Protein AF-A0A6N2JHZ3-F1 (afdb_monomer_lite)

Secondary structure (DSSP, 8-state):
----TTSEEEEE-TTS-EEEEEHHHHHTT-SSTT---S-----SEEEEEETTTTEEEEEETTTTEESS-TT--B-HHHHHHHHHT--SSEEEEEEGGGTEEEEEETTT--EEEEEE-HHHHHHHHT---

Foldseek 3Di:
DDQDPVQWDWAQALVRDIDIGHLVCLLVVVPNVPPPDPPPPVQQWDWDDDPVPQWIFIAGSNPRDTQDDPQWTDHPVLRSLQSVLADPFWTWTGHVVVQWIFTATNVPSDTDDDTDGSVVRSVVRNPDD

pLDDT: mean 75.57, std 17.03, range [33.84, 94.88]

Sequence (129 aa):
MNQNSNGSFNITCLNGVSETANAESIASNLVCRTSNSASSQRNSVVCTGNEFQNWFYVTRIADNKQFGDFSEKLSLTVCQQAVSASSSEVVCTGNEFQDWFYLTRISDGKKFGDRLSFKTCLRLSNTRQ

Structure (mmCIF, N/CA/C/O backbone):
data_AF-A0A6N2JHZ3-F1
#
_entry.id   AF-A0A6N2JHZ3-F1
#
loop_
_atom_site.group_PDB
_atom_site.id
_atom_site.type_symbol
_atom_site.label_atom_id
_atom_site.label_alt_id
_atom_site.label_comp_id
_atom_site.label_asym_id
_atom_site.label_entity_id
_atom_site.label_seq_id
_atom_site.pdbx_PDB_ins_code
_atom_site.Cartn_x
_atom_site.Cartn_y
_atom_site.Cartn_z
_atom_site.occupancy
_atom_site.B_iso_or_equiv
_atom_site.auth_seq_id
_atom_site.auth_comp_id
_atom_site.auth_asym_id
_atom_site.auth_atom_id
_atom_site.pdbx_PDB_model_num
ATOM 1 N N . MET A 1 1 ? 9.163 -0.130 10.258 1.00 47.03 1 MET A N 1
ATOM 2 C CA . MET A 1 1 ? 8.902 1.112 11.011 1.00 47.03 1 MET A CA 1
ATOM 3 C C . MET A 1 1 ? 10.154 1.438 11.807 1.00 47.03 1 MET A C 1
ATOM 5 O O . MET A 1 1 ? 10.508 0.636 12.662 1.00 47.03 1 MET A O 1
ATOM 9 N N . ASN A 1 2 ? 10.860 2.529 11.500 1.00 42.53 2 ASN A N 1
ATOM 10 C CA . ASN A 1 2 ? 11.996 2.926 12.331 1.00 42.53 2 ASN A CA 1
ATOM 11 C C . ASN A 1 2 ? 11.460 3.706 13.524 1.00 42.53 2 ASN A C 1
ATOM 13 O O . ASN A 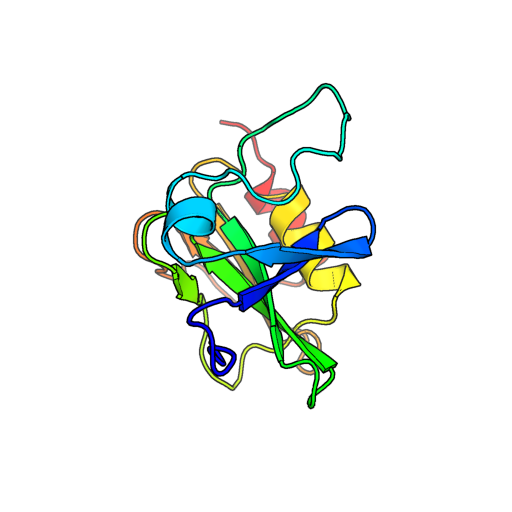1 2 ? 10.960 4.820 13.389 1.00 42.53 2 ASN A O 1
ATOM 17 N N . GLN A 1 3 ? 11.510 3.049 14.675 1.00 42.22 3 GLN A N 1
ATOM 18 C CA . GLN A 1 3 ? 11.292 3.668 15.967 1.00 42.22 3 GLN A CA 1
ATOM 19 C C . GLN A 1 3 ? 12.435 4.660 16.198 1.00 42.22 3 GLN A C 1
ATOM 21 O O . GLN A 1 3 ? 13.604 4.290 16.074 1.00 42.22 3 GLN A O 1
ATOM 26 N N . ASN A 1 4 ? 12.125 5.915 16.518 1.00 49.00 4 ASN A N 1
ATOM 27 C CA . ASN A 1 4 ? 13.142 6.794 17.079 1.00 49.00 4 ASN A CA 1
ATOM 28 C C . ASN A 1 4 ? 13.537 6.287 18.480 1.00 49.00 4 ASN A C 1
ATOM 30 O O . ASN A 1 4 ? 12.809 5.504 19.098 1.00 49.00 4 ASN A O 1
ATOM 34 N N . SER A 1 5 ? 14.671 6.751 19.004 1.00 51.97 5 SER A N 1
ATOM 35 C CA . SER A 1 5 ? 15.224 6.331 20.302 1.00 51.97 5 SER A CA 1
ATOM 36 C C . SER A 1 5 ? 14.288 6.548 21.508 1.00 51.97 5 SER A C 1
ATOM 38 O O . SER A 1 5 ? 14.594 6.080 22.599 1.00 51.97 5 SER A O 1
ATOM 40 N N . ASN A 1 6 ? 13.142 7.215 21.308 1.00 55.88 6 ASN A N 1
ATOM 41 C CA . ASN A 1 6 ? 12.113 7.505 22.306 1.00 55.88 6 ASN A CA 1
ATOM 42 C C . ASN A 1 6 ? 10.796 6.730 22.068 1.00 55.88 6 ASN A C 1
ATOM 44 O O . ASN A 1 6 ? 9.761 7.092 22.626 1.00 55.88 6 ASN A O 1
ATOM 48 N N . GLY A 1 7 ? 10.780 5.693 21.221 1.00 58.47 7 GLY A N 1
ATOM 49 C CA . GLY A 1 7 ? 9.589 4.858 21.012 1.00 58.47 7 GLY A CA 1
ATOM 50 C C . GLY A 1 7 ? 8.516 5.472 20.099 1.00 58.47 7 GLY A C 1
ATOM 51 O O . GLY A 1 7 ? 7.391 4.972 20.059 1.00 58.47 7 GLY A O 1
ATOM 52 N N . SER A 1 8 ? 8.844 6.547 19.376 1.00 66.81 8 SER A N 1
ATOM 53 C CA . SER A 1 8 ? 7.918 7.267 18.490 1.00 66.81 8 SER A CA 1
ATOM 54 C C . SER A 1 8 ? 8.265 7.090 17.006 1.00 66.81 8 SER A C 1
ATOM 56 O O . SER A 1 8 ? 9.396 6.765 16.648 1.00 66.81 8 SER A O 1
ATOM 58 N N . PHE A 1 9 ? 7.279 7.313 16.143 1.00 68.00 9 PHE A N 1
ATOM 59 C CA . PHE A 1 9 ? 7.318 7.184 14.690 1.00 68.00 9 PHE A CA 1
ATOM 60 C C . PHE A 1 9 ? 7.053 8.545 14.040 1.00 68.00 9 PHE A C 1
ATOM 62 O O . PHE A 1 9 ? 6.222 9.311 14.526 1.00 68.00 9 PHE A O 1
ATOM 69 N N . ASN A 1 10 ? 7.721 8.819 12.920 1.00 66.69 10 ASN A N 1
ATOM 70 C CA . ASN A 1 10 ? 7.423 9.975 12.076 1.00 66.69 10 ASN A CA 1
ATOM 71 C C . ASN A 1 10 ? 6.308 9.607 11.087 1.00 66.69 10 ASN A C 1
ATOM 73 O O . ASN A 1 10 ? 6.416 8.607 10.375 1.00 66.69 10 ASN A O 1
ATOM 77 N N . ILE A 1 11 ? 5.244 10.407 11.041 1.00 66.69 11 ILE A N 1
ATOM 78 C CA . ILE A 1 11 ? 4.065 10.200 10.194 1.00 66.69 11 ILE A CA 1
ATOM 79 C C . ILE A 1 11 ? 3.838 11.449 9.363 1.00 66.69 11 ILE A C 1
ATOM 81 O O . ILE A 1 11 ? 3.732 12.537 9.911 1.00 66.69 11 ILE A O 1
ATOM 85 N N . THR A 1 12 ? 3.715 11.299 8.048 1.00 68.38 12 THR A N 1
ATOM 86 C CA . THR A 1 12 ? 3.315 12.403 7.171 1.00 68.38 12 THR A CA 1
ATOM 87 C C . THR A 1 12 ? 1.823 12.310 6.884 1.00 68.38 12 THR A C 1
ATOM 89 O O . THR A 1 12 ? 1.336 11.346 6.294 1.00 68.38 12 THR A O 1
ATOM 92 N N . CYS A 1 13 ? 1.097 13.330 7.312 1.00 65.00 13 CYS A N 1
ATOM 93 C CA . CYS A 1 13 ? -0.338 13.464 7.166 1.00 65.00 13 CYS A CA 1
ATOM 94 C C . CYS A 1 13 ? -0.736 13.819 5.727 1.00 65.00 13 CYS A C 1
ATOM 96 O O . CYS A 1 13 ? 0.081 14.258 4.918 1.00 65.00 13 CYS A O 1
ATOM 98 N N . LEU A 1 14 ? -2.021 13.658 5.394 1.00 57.31 14 LEU A N 1
ATOM 99 C CA . LEU A 1 14 ? -2.543 13.926 4.042 1.00 57.31 14 LEU A CA 1
ATOM 100 C C . LEU A 1 14 ? -2.351 15.382 3.586 1.00 57.31 14 LEU A C 1
ATOM 102 O O . LEU A 1 14 ? -2.277 15.649 2.393 1.00 57.31 14 LEU A O 1
ATOM 106 N N . ASN A 1 15 ? -2.229 16.316 4.527 1.00 56.09 15 ASN A N 1
ATOM 107 C CA . ASN A 1 15 ? -1.912 17.724 4.273 1.00 56.09 15 ASN A CA 1
ATOM 108 C C . ASN A 1 15 ? -0.398 17.997 4.135 1.00 56.09 15 ASN A C 1
ATOM 110 O O . ASN A 1 15 ? 0.003 19.155 4.071 1.00 56.09 15 ASN A O 1
ATOM 114 N N . GLY A 1 16 ? 0.443 16.959 4.128 1.00 54.44 16 GLY A N 1
ATOM 115 C CA . GLY A 1 16 ? 1.901 17.073 4.054 1.00 54.44 16 GLY A CA 1
ATOM 116 C C . GLY A 1 16 ? 2.581 17.429 5.378 1.00 54.44 16 GLY A C 1
ATOM 117 O O . GLY A 1 16 ? 3.801 17.569 5.405 1.00 54.44 16 GLY A O 1
ATOM 118 N N . VAL A 1 17 ? 1.832 17.565 6.477 1.00 68.31 17 VAL A N 1
ATOM 119 C CA . VAL A 1 17 ? 2.405 17.846 7.800 1.00 68.31 17 VAL A CA 1
ATOM 120 C C . VAL A 1 17 ? 3.039 16.579 8.356 1.00 68.31 17 VAL A C 1
ATOM 122 O O . VAL A 1 17 ? 2.398 15.533 8.403 1.00 68.31 17 VAL A O 1
ATOM 125 N N . SER A 1 18 ? 4.288 16.676 8.797 1.00 69.62 18 SER A N 1
ATOM 126 C CA . SER A 1 18 ? 4.939 15.603 9.546 1.00 69.62 18 SER A CA 1
ATOM 127 C C . SER A 1 18 ? 4.633 15.741 11.037 1.00 69.62 18 SER A C 1
ATOM 129 O O . SER A 1 18 ? 4.861 16.795 11.627 1.00 69.62 18 SER A O 1
ATOM 131 N N . GLU A 1 19 ? 4.141 14.669 11.648 1.00 71.25 19 GLU A N 1
ATOM 132 C CA . GLU A 1 19 ? 3.872 14.550 13.077 1.00 71.25 19 GLU A CA 1
ATOM 133 C C . GLU A 1 19 ? 4.687 13.393 13.668 1.00 71.25 19 GLU A C 1
ATOM 135 O O . GLU A 1 19 ? 4.852 12.341 13.047 1.00 71.25 19 GLU A O 1
ATOM 140 N N . THR A 1 20 ? 5.181 13.574 14.891 1.00 72.69 20 THR A N 1
ATOM 141 C CA . THR A 1 20 ? 5.816 12.500 15.660 1.00 72.69 20 THR A CA 1
ATOM 142 C C . THR A 1 20 ? 4.772 11.877 16.576 1.00 72.69 20 THR A C 1
ATOM 144 O O . THR A 1 20 ? 4.198 12.570 17.414 1.00 72.69 20 THR A O 1
ATOM 147 N N . ALA A 1 21 ? 4.530 10.574 16.451 1.00 67.44 21 ALA A N 1
ATOM 148 C CA . ALA A 1 21 ? 3.522 9.867 17.235 1.00 67.44 21 ALA A CA 1
ATOM 149 C C . ALA A 1 21 ? 4.051 8.553 17.806 1.00 67.44 21 ALA A C 1
ATOM 151 O O . ALA A 1 21 ? 4.811 7.843 17.160 1.00 67.44 21 ALA A O 1
ATOM 152 N N . ASN A 1 22 ? 3.632 8.195 19.017 1.00 69.31 22 ASN A N 1
ATOM 153 C CA . ASN A 1 22 ? 3.936 6.887 19.598 1.00 69.31 22 ASN A CA 1
ATOM 154 C C . ASN A 1 22 ? 2.979 5.801 19.060 1.00 69.31 22 ASN A C 1
ATOM 156 O O . ASN A 1 22 ? 1.950 6.103 18.452 1.00 69.31 22 ASN A O 1
ATOM 160 N N . ALA A 1 23 ? 3.317 4.528 19.294 1.00 64.81 23 ALA A N 1
ATOM 161 C CA . ALA A 1 23 ? 2.514 3.386 18.832 1.00 64.81 23 ALA A CA 1
ATOM 162 C C . ALA A 1 23 ? 1.045 3.472 19.280 1.00 64.81 23 ALA A C 1
ATOM 164 O O . ALA A 1 23 ? 0.144 3.100 18.535 1.00 64.81 23 ALA A O 1
ATOM 165 N N . GLU A 1 24 ? 0.810 3.984 20.488 1.00 61.03 24 GLU A N 1
ATOM 166 C CA . GLU A 1 24 ? -0.515 4.090 21.091 1.00 61.03 24 GLU A CA 1
ATOM 167 C C . GLU A 1 24 ? -1.371 5.172 20.423 1.00 61.03 24 GLU A C 1
ATOM 169 O O . GLU A 1 24 ? -2.536 4.928 20.124 1.00 61.03 24 GLU A O 1
ATOM 174 N N . SER A 1 25 ? -0.793 6.327 20.091 1.00 64.62 25 SER A N 1
ATOM 175 C CA . SER A 1 25 ? -1.449 7.394 19.326 1.00 64.62 25 SER A CA 1
ATOM 176 C C . SER A 1 25 ? -1.748 6.968 17.893 1.00 64.62 25 SER A C 1
ATOM 178 O O . SER A 1 25 ? -2.765 7.381 17.340 1.00 64.62 25 SER A O 1
ATOM 180 N N . ILE A 1 26 ? -0.909 6.117 17.299 1.00 63.72 26 ILE A N 1
ATOM 181 C CA . ILE A 1 26 ? -1.162 5.518 15.981 1.00 63.72 26 ILE A CA 1
ATOM 182 C C . ILE A 1 26 ? -2.321 4.531 16.064 1.00 63.72 26 ILE A C 1
ATOM 184 O O . ILE A 1 26 ? -3.302 4.677 15.337 1.00 63.72 26 ILE A O 1
ATOM 188 N N . ALA A 1 27 ? -2.244 3.575 16.993 1.00 56.06 27 ALA A N 1
ATOM 189 C CA . ALA A 1 27 ? -3.279 2.566 17.208 1.00 56.06 27 ALA A CA 1
ATOM 190 C C . ALA A 1 27 ? -4.629 3.195 17.598 1.00 56.06 27 ALA A C 1
ATOM 192 O O . ALA A 1 27 ? -5.685 2.721 17.185 1.00 56.06 27 ALA A O 1
ATOM 193 N N . SER A 1 28 ? -4.590 4.302 18.340 1.00 50.25 28 SER A N 1
ATOM 194 C CA . SER A 1 28 ? -5.764 5.071 18.767 1.00 50.25 28 SER A CA 1
ATOM 195 C C . SER A 1 28 ? -6.200 6.134 17.754 1.00 50.25 28 SER A C 1
ATOM 197 O O . SER A 1 28 ? -7.145 6.880 18.018 1.00 50.25 28 SER A O 1
ATOM 199 N N . ASN A 1 29 ? -5.534 6.220 16.597 1.00 56.69 29 ASN A N 1
ATOM 200 C CA . ASN A 1 29 ? -5.847 7.157 15.518 1.00 56.69 29 ASN A CA 1
ATOM 201 C C . ASN A 1 29 ? -5.940 8.627 15.993 1.00 56.69 29 ASN A C 1
ATOM 203 O O . ASN A 1 29 ? -6.869 9.377 15.672 1.00 56.69 29 ASN A O 1
ATOM 207 N N . LEU A 1 30 ? -4.988 9.018 16.840 1.00 59.03 30 LEU A N 1
ATOM 208 C CA . LEU A 1 30 ? -4.835 10.368 17.385 1.00 59.03 30 LEU A CA 1
ATOM 209 C C . LEU A 1 30 ? -3.882 11.239 16.552 1.00 59.03 30 LEU A C 1
ATOM 211 O O . LEU A 1 30 ? -3.714 12.412 16.873 1.00 59.03 30 LEU A O 1
ATOM 215 N N . VAL A 1 31 ? -3.292 10.690 15.488 1.00 61.38 31 VAL A N 1
ATOM 216 C CA . VAL A 1 31 ? -2.336 11.379 14.606 1.00 61.38 31 VAL A CA 1
ATOM 217 C C . VAL A 1 31 ? -3.062 12.011 13.415 1.00 61.38 31 VAL A C 1
ATOM 219 O O . VAL A 1 31 ? -4.105 11.517 12.988 1.00 61.38 31 VAL A O 1
ATOM 222 N N . CYS A 1 32 ? -2.535 13.108 12.872 1.00 62.34 32 CYS A N 1
ATOM 223 C CA . CYS A 1 32 ? -3.061 13.825 11.705 1.00 62.34 32 CYS A CA 1
ATOM 224 C C . CYS A 1 32 ? -4.435 14.490 11.898 1.00 62.34 32 CYS A C 1
ATOM 226 O O . CYS A 1 32 ? -5.140 14.800 10.929 1.00 62.34 32 CYS A O 1
ATOM 228 N N . ARG A 1 33 ? -4.807 14.765 13.156 1.00 58.53 33 ARG A N 1
ATOM 229 C CA . ARG A 1 33 ? -6.103 15.348 13.555 1.00 58.53 33 ARG A CA 1
ATOM 230 C C . ARG A 1 33 ? -6.307 16.806 13.140 1.00 58.53 33 ARG A C 1
ATOM 232 O O . ARG A 1 33 ? -7.437 17.281 13.143 1.00 58.53 33 ARG A O 1
ATOM 239 N N . THR A 1 34 ? -5.245 17.515 12.769 1.00 47.62 34 THR A N 1
ATOM 240 C CA . THR A 1 34 ? -5.310 18.920 12.328 1.00 47.62 34 THR A CA 1
ATOM 241 C C . THR A 1 34 ? -5.821 19.084 10.890 1.00 47.62 34 THR A C 1
ATOM 243 O O . THR A 1 34 ? -6.086 20.205 10.455 1.00 47.62 34 THR A O 1
ATOM 246 N N . SER A 1 35 ? -6.031 17.985 10.152 1.00 43.44 35 SER A N 1
ATOM 247 C CA . SER A 1 35 ? -6.665 17.997 8.829 1.00 43.44 35 SER A CA 1
ATOM 248 C C . SER A 1 35 ? -8.189 18.153 8.943 1.00 43.44 35 SER A C 1
ATOM 250 O O . SER A 1 35 ? -8.974 17.224 8.781 1.00 43.44 35 SER A O 1
ATOM 252 N N . ASN A 1 36 ? -8.619 19.375 9.251 1.00 39.47 36 ASN A N 1
ATOM 253 C CA . ASN A 1 36 ? -10.019 19.765 9.395 1.00 39.47 36 ASN A CA 1
ATOM 254 C C . ASN A 1 36 ? -10.719 19.857 8.018 1.00 39.47 36 ASN A C 1
ATOM 256 O O . ASN A 1 36 ? -11.082 20.932 7.550 1.00 39.47 36 ASN A O 1
ATOM 260 N N . SER A 1 37 ? -10.870 18.725 7.328 1.00 35.56 37 SER A N 1
ATOM 261 C CA . SER A 1 37 ? -11.743 18.581 6.158 1.00 35.56 37 SER A CA 1
ATOM 262 C C . SER A 1 37 ? -12.900 17.664 6.532 1.00 35.56 37 SER A C 1
ATOM 264 O O . SER A 1 37 ? -12.697 16.512 6.912 1.00 35.56 37 SER A O 1
ATOM 266 N N . ALA A 1 38 ? -14.113 18.214 6.470 1.00 33.84 38 ALA A N 1
ATOM 267 C CA . ALA A 1 38 ? -15.386 17.639 6.900 1.00 33.84 38 ALA A CA 1
ATOM 268 C C . ALA A 1 38 ? -15.863 16.456 6.029 1.00 33.84 38 ALA A C 1
ATOM 270 O O . ALA A 1 38 ? -16.955 16.454 5.469 1.00 33.84 38 ALA A O 1
ATOM 271 N N . SER A 1 39 ? -15.027 15.430 5.938 1.00 35.34 39 SER A N 1
ATOM 272 C CA . SER A 1 39 ? -15.325 14.105 5.411 1.00 35.34 39 SER A CA 1
ATOM 273 C C . SER A 1 39 ? -14.301 13.140 6.000 1.00 35.34 39 SER A C 1
ATOM 275 O O . SER A 1 39 ? -13.479 12.570 5.287 1.00 35.34 39 SER A O 1
ATOM 277 N N . SER A 1 40 ? -14.302 12.979 7.326 1.00 38.69 40 SER A N 1
ATOM 278 C CA . SER A 1 40 ? -13.526 11.937 8.003 1.00 38.69 40 SER A CA 1
ATOM 279 C C . SER A 1 40 ? -14.130 10.562 7.690 1.00 38.69 40 SER A C 1
ATOM 281 O O . SER A 1 40 ? -14.631 9.869 8.576 1.00 38.69 40 SER A O 1
ATOM 283 N N . GLN A 1 41 ? -14.101 10.148 6.418 1.00 45.25 41 GLN A N 1
ATOM 284 C CA . GLN A 1 41 ? -14.015 8.731 6.111 1.00 45.25 41 GLN A CA 1
ATOM 285 C C . GLN A 1 41 ? -12.727 8.278 6.788 1.00 45.25 41 GLN A C 1
ATOM 287 O O . GLN A 1 41 ? -11.625 8.658 6.400 1.00 45.25 41 GLN A O 1
ATOM 292 N N . ARG A 1 42 ? -12.890 7.587 7.918 1.00 52.97 42 ARG A N 1
ATOM 293 C CA . ARG A 1 42 ? -11.783 6.993 8.656 1.00 52.97 42 ARG A CA 1
ATOM 294 C C . ARG A 1 42 ? -11.204 5.917 7.756 1.00 52.97 42 ARG A C 1
ATOM 296 O O . ARG A 1 42 ? -11.660 4.775 7.786 1.00 52.97 42 ARG A O 1
ATOM 303 N N . ASN A 1 43 ? -10.246 6.292 6.921 1.00 64.56 43 ASN A N 1
ATOM 304 C CA . ASN A 1 43 ? -9.542 5.313 6.123 1.00 64.56 43 ASN A CA 1
ATOM 305 C C . ASN A 1 43 ? -8.859 4.374 7.108 1.00 64.56 43 ASN A C 1
ATOM 307 O O . ASN A 1 43 ? -8.106 4.798 7.980 1.00 64.56 43 ASN A O 1
ATOM 311 N N . SER A 1 44 ? -9.157 3.082 6.995 1.00 82.75 44 SER A N 1
ATOM 312 C CA . SER A 1 44 ? -8.532 2.045 7.829 1.00 82.75 44 SER A CA 1
ATOM 313 C C . SER A 1 44 ? -7.054 1.836 7.471 1.00 82.75 44 SER A C 1
ATOM 315 O O . SER A 1 44 ? -6.394 0.939 7.996 1.00 82.75 44 SER A O 1
ATOM 317 N N . VAL A 1 45 ? -6.546 2.658 6.553 1.00 84.94 45 VAL A N 1
ATOM 318 C CA . VAL A 1 45 ? -5.233 2.606 5.938 1.00 84.94 45 VAL A CA 1
ATOM 319 C C . VAL A 1 45 ? -4.645 4.011 5.821 1.00 84.94 45 VAL A C 1
ATOM 321 O O . VAL A 1 45 ? -5.370 4.990 5.647 1.00 84.94 45 VAL A O 1
ATOM 324 N N . VAL A 1 46 ? -3.322 4.097 5.886 1.00 86.50 46 VAL A N 1
ATOM 325 C CA . VAL A 1 46 ? -2.521 5.321 5.775 1.00 86.50 46 VAL A CA 1
ATOM 326 C C . VAL A 1 46 ? -1.336 5.099 4.844 1.00 86.50 46 VAL A C 1
ATOM 328 O O . VAL A 1 46 ? -0.967 3.963 4.551 1.00 86.50 46 VAL A O 1
ATOM 331 N N . CYS A 1 47 ? -0.719 6.190 4.402 1.00 86.00 47 CYS A N 1
ATOM 332 C CA . CYS A 1 47 ? 0.572 6.133 3.734 1.00 86.00 47 CYS A CA 1
ATOM 333 C C . CYS A 1 47 ? 1.692 6.097 4.759 1.00 86.00 47 CYS A C 1
ATOM 335 O O . CYS A 1 47 ? 1.790 6.970 5.618 1.00 86.00 47 CYS A O 1
ATOM 337 N N . THR A 1 48 ? 2.569 5.115 4.629 1.00 80.06 48 THR A N 1
ATOM 338 C CA . THR A 1 48 ? 3.818 5.045 5.384 1.00 80.06 48 THR A CA 1
ATOM 339 C C . THR A 1 48 ? 4.956 4.833 4.405 1.00 80.06 48 THR A C 1
ATOM 341 O O . THR A 1 48 ? 4.782 4.179 3.383 1.00 80.06 48 THR A O 1
ATOM 344 N N . GLY A 1 49 ? 6.122 5.388 4.690 1.00 76.12 49 GLY A N 1
ATOM 345 C CA . GLY A 1 49 ? 7.263 5.308 3.792 1.00 76.12 49 GLY A CA 1
ATOM 346 C C . GLY A 1 49 ? 8.567 5.306 4.558 1.00 76.12 49 GLY A C 1
ATOM 347 O O . GLY A 1 49 ? 8.597 5.469 5.779 1.00 76.12 49 GLY A O 1
ATOM 348 N N . ASN A 1 50 ? 9.650 5.099 3.823 1.00 65.25 50 ASN A N 1
ATOM 349 C CA . ASN A 1 50 ? 10.991 5.289 4.348 1.00 65.25 50 ASN A CA 1
ATOM 350 C C . ASN A 1 50 ? 11.524 6.650 3.874 1.00 65.25 50 ASN A C 1
ATOM 352 O O . ASN A 1 50 ? 11.724 6.840 2.673 1.00 65.25 50 ASN A O 1
ATOM 356 N N . GLU A 1 51 ? 11.786 7.566 4.812 1.00 52.56 51 GLU A N 1
ATOM 357 C CA . GLU A 1 51 ? 12.339 8.904 4.540 1.00 52.56 51 GLU A CA 1
ATOM 358 C C . GLU A 1 51 ? 13.688 8.868 3.800 1.00 52.56 51 G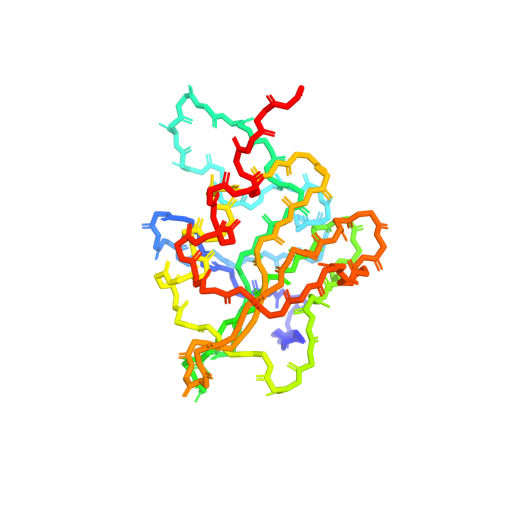LU A C 1
ATOM 360 O O . GLU A 1 51 ? 14.029 9.805 3.088 1.00 52.56 51 GLU A O 1
ATOM 365 N N . PHE A 1 52 ? 14.431 7.761 3.899 1.00 59.25 52 PHE A N 1
ATOM 366 C CA . PHE A 1 52 ? 15.730 7.596 3.247 1.00 59.25 52 PHE A CA 1
ATOM 367 C C . PHE A 1 52 ? 15.643 7.122 1.796 1.00 59.25 52 PHE A C 1
ATOM 369 O O . PHE A 1 52 ? 16.629 7.216 1.070 1.00 59.25 52 PHE A O 1
ATOM 376 N N . GLN A 1 53 ? 14.511 6.553 1.371 1.00 64.88 53 GLN A N 1
ATOM 377 C CA . GLN A 1 53 ? 14.426 5.878 0.072 1.00 64.88 53 GLN A CA 1
ATOM 378 C C . GLN A 1 53 ? 13.318 6.403 -0.852 1.00 64.88 53 GLN A C 1
ATOM 380 O O . GLN A 1 53 ? 13.199 5.914 -1.972 1.00 64.88 53 GLN A O 1
ATOM 385 N N . ASN A 1 54 ? 12.556 7.422 -0.434 1.00 76.19 54 ASN A N 1
ATOM 386 C CA . ASN A 1 54 ? 11.536 8.098 -1.251 1.00 76.19 54 ASN A CA 1
ATOM 387 C C . ASN A 1 54 ? 10.484 7.160 -1.877 1.00 76.19 54 ASN A C 1
ATOM 389 O O . ASN A 1 54 ? 9.942 7.453 -2.941 1.00 76.19 54 ASN A O 1
ATOM 393 N N . TRP A 1 55 ? 10.170 6.046 -1.212 1.00 83.62 55 TRP A N 1
ATOM 394 C CA . TRP A 1 55 ? 9.058 5.174 -1.583 1.00 83.62 55 TRP A CA 1
ATOM 395 C C . TRP A 1 55 ? 8.150 4.895 -0.388 1.00 83.62 55 TRP A C 1
ATOM 397 O O . TRP A 1 55 ? 8.575 4.831 0.772 1.00 83.62 55 TRP A O 1
ATOM 407 N N . PHE A 1 56 ? 6.873 4.747 -0.714 1.00 86.69 56 PHE A N 1
ATOM 408 C CA . PHE A 1 56 ? 5.748 4.660 0.197 1.00 86.69 56 PHE A CA 1
ATOM 409 C C . PHE A 1 56 ? 4.941 3.398 -0.085 1.00 86.69 56 PHE A C 1
ATOM 411 O O . PHE A 1 56 ? 4.997 2.813 -1.168 1.00 86.69 56 PHE A O 1
ATOM 418 N N . TYR A 1 57 ? 4.183 2.996 0.920 1.00 87.50 57 TYR A N 1
ATOM 419 C CA . TYR A 1 57 ? 3.332 1.823 0.950 1.00 87.50 57 TYR A CA 1
ATOM 420 C C . TYR A 1 57 ? 2.073 2.148 1.747 1.00 87.50 57 TYR A C 1
ATOM 422 O O . TYR A 1 57 ? 2.051 3.032 2.610 1.00 87.50 57 TYR A O 1
ATOM 430 N N . VAL A 1 58 ? 1.010 1.418 1.437 1.00 90.12 58 VAL A N 1
ATOM 431 C CA . VAL A 1 58 ? -0.249 1.511 2.168 1.00 90.12 58 VAL A CA 1
ATOM 432 C C . VAL A 1 58 ? -0.144 0.632 3.407 1.00 90.12 58 VAL A C 1
ATOM 434 O O . VAL A 1 58 ? 0.194 -0.543 3.302 1.00 90.12 58 VAL A O 1
ATOM 437 N N . THR A 1 59 ? -0.459 1.181 4.573 1.00 87.19 59 THR A N 1
ATOM 438 C CA . THR A 1 59 ? -0.395 0.469 5.852 1.00 87.19 59 THR A CA 1
ATOM 439 C C . THR A 1 59 ? -1.728 0.533 6.555 1.00 87.19 59 THR A C 1
ATOM 441 O O . THR A 1 59 ? -2.312 1.603 6.704 1.00 87.19 59 THR A O 1
ATOM 444 N N . ARG A 1 60 ? -2.209 -0.617 7.016 1.00 88.31 60 ARG A N 1
ATOM 445 C CA . ARG A 1 60 ? -3.406 -0.708 7.842 1.00 88.31 60 ARG A CA 1
ATOM 446 C C . ARG A 1 60 ? -3.129 -0.206 9.252 1.00 88.31 60 ARG A C 1
ATOM 448 O O . ARG A 1 60 ? -2.186 -0.652 9.896 1.00 88.31 60 ARG A O 1
ATOM 455 N N . ILE A 1 61 ? -4.003 0.668 9.745 1.00 82.44 61 ILE A N 1
ATOM 456 C CA . ILE A 1 61 ? -3.858 1.296 11.067 1.00 82.44 61 ILE A CA 1
ATOM 457 C C . ILE A 1 61 ? -4.033 0.268 12.193 1.00 82.44 61 ILE A C 1
ATOM 459 O O . ILE A 1 61 ? -3.292 0.295 13.168 1.00 82.44 61 ILE A O 1
ATOM 463 N N . ALA A 1 62 ? -4.995 -0.652 12.051 1.00 79.12 62 ALA A N 1
ATOM 464 C CA . ALA A 1 62 ? -5.422 -1.551 13.129 1.00 79.12 62 ALA A CA 1
ATOM 465 C C . ALA A 1 62 ? -4.301 -2.435 13.709 1.00 79.12 62 ALA A C 1
ATOM 467 O O . ALA A 1 62 ? -4.356 -2.805 14.877 1.00 79.12 62 ALA A O 1
ATOM 468 N N . ASP A 1 63 ? -3.305 -2.790 12.900 1.00 79.06 63 ASP A N 1
ATOM 469 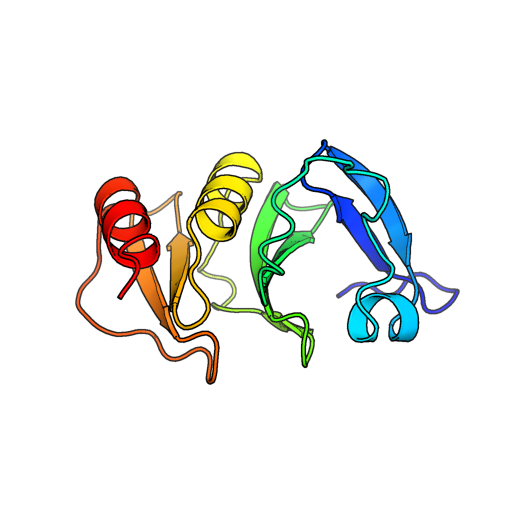C CA . ASP A 1 63 ? -2.223 -3.703 13.280 1.00 79.06 63 ASP A CA 1
ATOM 470 C C . ASP A 1 63 ? -0.861 -3.315 12.687 1.00 79.06 63 ASP A C 1
ATOM 472 O O . ASP A 1 63 ? 0.074 -4.114 12.702 1.00 79.06 63 ASP A O 1
ATOM 476 N N . ASN A 1 64 ? -0.739 -2.098 12.148 1.00 79.69 64 ASN A N 1
ATOM 477 C CA . ASN A 1 64 ? 0.445 -1.622 11.428 1.00 79.69 64 ASN A CA 1
ATOM 478 C C . ASN A 1 64 ? 0.888 -2.550 10.282 1.00 79.69 64 ASN A C 1
ATOM 480 O O . ASN A 1 64 ? 2.070 -2.586 9.922 1.00 79.69 64 ASN A O 1
ATOM 484 N N . LYS A 1 65 ? -0.040 -3.317 9.695 1.00 85.56 65 LYS A N 1
ATOM 485 C CA . LYS A 1 65 ? 0.273 -4.197 8.572 1.00 85.56 65 LYS A CA 1
ATOM 486 C C . LYS A 1 65 ? 0.497 -3.374 7.312 1.00 85.56 65 LYS A C 1
ATOM 488 O O . LYS A 1 65 ? -0.448 -2.840 6.732 1.00 85.56 65 LYS A O 1
ATOM 493 N N . GLN A 1 66 ? 1.745 -3.337 6.864 1.00 88.31 66 GLN A N 1
ATOM 494 C CA . GLN A 1 66 ? 2.094 -2.883 5.525 1.00 88.31 66 GLN A CA 1
ATOM 495 C C . GLN A 1 66 ? 1.488 -3.835 4.490 1.00 88.31 66 GLN A C 1
ATOM 497 O O . GLN A 1 66 ? 1.639 -5.058 4.572 1.00 88.31 66 GLN A O 1
ATOM 502 N N . PHE A 1 67 ? 0.797 -3.269 3.509 1.00 88.38 67 PHE A N 1
ATOM 503 C CA . PHE A 1 67 ? 0.378 -3.990 2.323 1.00 88.38 67 PHE A CA 1
ATOM 504 C C . PHE A 1 67 ? 1.485 -3.942 1.280 1.00 88.38 67 PHE A C 1
ATOM 506 O O . PHE A 1 67 ? 2.022 -2.881 0.963 1.00 88.38 67 PHE A O 1
ATOM 513 N N . GLY A 1 68 ? 1.809 -5.129 0.777 1.00 75.00 68 GLY A N 1
ATOM 514 C CA . GLY A 1 68 ? 2.895 -5.339 -0.161 1.00 75.00 68 GLY A CA 1
ATOM 515 C C . GLY A 1 68 ? 4.223 -5.709 0.476 1.00 75.00 68 GLY A C 1
ATOM 516 O O . GLY A 1 68 ? 4.388 -5.709 1.694 1.00 75.00 68 GLY A O 1
ATOM 517 N N . ASP A 1 69 ? 5.159 -6.088 -0.383 1.00 71.56 69 ASP A N 1
ATOM 518 C CA . ASP A 1 69 ? 6.541 -6.400 -0.032 1.00 71.56 69 ASP A CA 1
ATOM 519 C C . ASP A 1 69 ? 7.481 -5.289 -0.539 1.00 71.56 69 ASP A C 1
ATOM 521 O O . ASP A 1 69 ? 7.038 -4.236 -0.995 1.00 71.56 69 ASP A O 1
ATOM 525 N N . PHE A 1 70 ? 8.796 -5.513 -0.484 1.00 68.00 70 PHE A N 1
ATOM 526 C CA . PHE A 1 70 ? 9.795 -4.559 -0.984 1.00 68.00 70 PHE A CA 1
ATOM 527 C C . PHE A 1 70 ? 9.689 -4.253 -2.486 1.00 68.00 70 PHE A C 1
ATOM 529 O O . PHE A 1 70 ? 10.336 -3.315 -2.960 1.00 68.00 70 PHE A O 1
ATOM 536 N N . SER A 1 71 ? 8.927 -5.039 -3.248 1.00 77.75 71 SER A N 1
ATOM 537 C CA . SER A 1 71 ? 8.645 -4.757 -4.650 1.00 77.75 71 SER A CA 1
ATOM 538 C C . SER A 1 71 ? 7.478 -3.789 -4.826 1.00 77.75 71 SER A C 1
ATOM 540 O O . SER A 1 71 ? 7.368 -3.221 -5.902 1.00 77.75 71 SER A O 1
ATOM 542 N N . GLU A 1 72 ? 6.652 -3.531 -3.809 1.00 83.88 72 GLU A N 1
ATOM 543 C CA . GLU A 1 72 ? 5.607 -2.504 -3.857 1.00 83.88 72 GLU A CA 1
ATOM 544 C C . GLU A 1 72 ? 6.164 -1.156 -3.427 1.00 83.88 72 GLU A C 1
ATOM 546 O O . GLU A 1 72 ? 6.548 -0.938 -2.278 1.00 83.88 72 GLU A O 1
ATOM 551 N N . LYS A 1 73 ? 6.244 -0.250 -4.398 1.00 87.81 73 LYS A N 1
ATOM 552 C CA . LYS A 1 73 ? 6.834 1.072 -4.236 1.00 87.81 73 LYS A CA 1
ATOM 553 C C . LYS A 1 73 ? 5.929 2.085 -4.907 1.00 87.81 73 LYS A C 1
ATOM 555 O O . LYS A 1 73 ? 5.715 2.016 -6.117 1.00 87.81 73 LYS A O 1
ATOM 560 N N . LEU A 1 74 ? 5.409 3.005 -4.110 1.00 88.69 74 LEU A N 1
ATOM 561 C CA . LEU A 1 74 ? 4.594 4.127 -4.558 1.00 88.69 74 LEU A CA 1
ATOM 562 C C . LEU A 1 74 ? 5.320 5.437 -4.249 1.00 88.69 74 LEU A C 1
ATOM 564 O O . LEU A 1 74 ? 6.034 5.535 -3.250 1.00 88.69 74 LEU A O 1
ATOM 568 N N . SER A 1 75 ? 5.082 6.466 -5.045 1.00 88.81 75 SER A N 1
ATOM 569 C CA . SER A 1 75 ? 5.373 7.847 -4.687 1.00 88.81 75 SER A CA 1
ATOM 570 C C . SER A 1 75 ? 4.392 8.292 -3.611 1.00 88.81 75 SER A C 1
ATOM 572 O O . SER A 1 75 ? 3.322 7.699 -3.422 1.00 88.81 75 SER A O 1
ATOM 574 N N . LEU A 1 76 ? 4.727 9.383 -2.922 1.00 83.88 76 LEU A N 1
ATOM 575 C CA . LEU A 1 76 ? 3.824 9.980 -1.942 1.00 83.88 76 LEU A CA 1
ATOM 576 C C . LEU A 1 76 ? 2.463 10.303 -2.576 1.00 83.88 76 LEU A C 1
ATOM 578 O O . LEU A 1 76 ? 1.427 9.949 -2.020 1.00 83.88 76 LEU A O 1
ATOM 582 N N . THR A 1 77 ? 2.471 10.893 -3.773 1.00 85.75 77 THR A N 1
ATOM 583 C CA . THR A 1 77 ? 1.260 11.271 -4.510 1.00 85.75 77 THR A CA 1
ATOM 584 C C . THR A 1 77 ? 0.388 10.063 -4.842 1.00 85.75 77 THR A C 1
ATOM 586 O O . THR A 1 77 ? -0.814 10.079 -4.577 1.00 85.75 77 THR A O 1
ATOM 589 N N . VAL A 1 78 ? 0.973 8.995 -5.394 1.00 90.88 78 VAL A N 1
ATOM 590 C CA . VAL A 1 78 ? 0.227 7.781 -5.762 1.00 90.88 78 VAL A CA 1
ATOM 591 C C . VAL A 1 78 ? -0.320 7.084 -4.520 1.00 90.88 78 VAL A C 1
ATOM 593 O O . VAL A 1 78 ? -1.480 6.668 -4.511 1.00 90.88 78 VAL A O 1
ATOM 596 N N . CYS A 1 79 ? 0.454 7.029 -3.435 1.00 90.25 79 CYS A N 1
ATOM 597 C CA . CYS A 1 79 ? -0.031 6.487 -2.173 1.00 90.25 79 CYS A CA 1
ATOM 598 C C . CYS A 1 79 ? -1.214 7.297 -1.620 1.00 90.25 79 CYS A C 1
ATOM 600 O O . CYS A 1 79 ? -2.245 6.725 -1.262 1.00 90.25 79 CYS A O 1
ATOM 602 N N . GLN A 1 80 ? -1.103 8.628 -1.578 1.00 86.44 80 GLN A N 1
ATOM 603 C CA . GLN A 1 80 ? -2.167 9.497 -1.071 1.00 86.44 80 GLN A CA 1
ATOM 604 C C . GLN A 1 80 ? -3.452 9.337 -1.883 1.00 86.44 80 GLN A C 1
ATOM 606 O O . GLN A 1 80 ? -4.539 9.279 -1.307 1.00 86.44 80 GLN A O 1
ATOM 611 N N . GLN A 1 81 ? -3.342 9.209 -3.206 1.00 89.06 81 GLN A N 1
ATOM 612 C CA . GLN A 1 81 ? -4.483 8.942 -4.078 1.00 89.06 81 GLN A CA 1
ATOM 613 C C . GLN A 1 81 ? -5.103 7.565 -3.808 1.00 89.06 81 GLN A C 1
ATOM 615 O O . GLN A 1 81 ? -6.325 7.468 -3.710 1.00 89.06 81 GLN A O 1
ATOM 620 N N . ALA A 1 82 ? -4.289 6.523 -3.615 1.00 90.50 82 ALA A N 1
ATOM 621 C CA . ALA A 1 82 ? -4.766 5.186 -3.265 1.00 90.50 82 ALA A CA 1
ATOM 622 C C . ALA A 1 82 ? -5.517 5.157 -1.926 1.00 90.50 82 ALA A C 1
ATOM 624 O O . ALA A 1 82 ? -6.601 4.582 -1.843 1.00 90.50 82 ALA A O 1
ATOM 625 N N . VAL A 1 83 ? -4.975 5.814 -0.897 1.00 89.19 83 VAL A N 1
ATOM 626 C CA . VAL A 1 83 ? -5.623 5.938 0.416 1.00 89.19 83 VAL A CA 1
ATOM 627 C C . VAL A 1 83 ? -6.908 6.754 0.300 1.00 89.19 83 VAL A C 1
ATOM 629 O O . VAL A 1 83 ? -7.945 6.328 0.795 1.00 89.19 83 VAL A O 1
ATOM 632 N N . SER A 1 84 ? -6.883 7.886 -0.401 1.00 84.62 84 SER A N 1
ATOM 633 C CA . SER A 1 84 ? -8.061 8.755 -0.558 1.00 84.62 84 SER A CA 1
ATOM 634 C C . SER A 1 84 ? -9.198 8.087 -1.336 1.00 84.62 84 SER A C 1
ATOM 636 O O . SER A 1 84 ? -10.362 8.374 -1.082 1.00 84.62 84 SER A O 1
ATOM 638 N N . ALA A 1 85 ? -8.871 7.188 -2.267 1.00 86.38 85 ALA A N 1
ATOM 639 C CA . ALA A 1 85 ? -9.836 6.409 -3.039 1.00 86.38 85 ALA A CA 1
ATOM 640 C C . ALA A 1 85 ? -10.184 5.052 -2.401 1.00 86.38 85 ALA A C 1
ATOM 642 O O . ALA A 1 85 ? -10.865 4.247 -3.041 1.00 86.38 85 ALA A O 1
ATOM 643 N N . SER A 1 86 ? -9.675 4.752 -1.202 1.00 87.25 86 SER A N 1
ATOM 644 C CA . SER A 1 86 ? -9.982 3.499 -0.511 1.00 87.25 86 SER A CA 1
ATOM 645 C C . SER A 1 86 ? -11.425 3.478 -0.004 1.00 87.25 86 SER A C 1
ATOM 647 O O . SER A 1 86 ? -12.007 4.511 0.331 1.00 87.25 86 SER A O 1
ATOM 649 N N . SER A 1 87 ? -12.007 2.283 0.052 1.00 85.00 87 SER A N 1
ATOM 650 C CA . SER A 1 87 ? -13.274 2.033 0.742 1.00 85.00 87 SER A CA 1
ATOM 651 C C . SER A 1 87 ? -13.016 1.447 2.133 1.00 85.00 87 SER A C 1
ATOM 653 O O . SER A 1 87 ? -11.876 1.333 2.583 1.00 85.00 87 SER A O 1
ATOM 655 N N . SER A 1 88 ? -14.078 1.035 2.829 1.00 82.38 88 SER A N 1
ATOM 656 C CA . SER A 1 88 ? -13.955 0.265 4.072 1.00 82.38 88 SER A CA 1
ATOM 657 C C . SER A 1 88 ? -13.359 -1.130 3.863 1.00 82.38 88 SER A C 1
ATOM 659 O O . SER A 1 88 ? -12.823 -1.705 4.808 1.00 82.38 88 SER A O 1
ATOM 661 N N . GLU A 1 89 ? -13.447 -1.686 2.652 1.00 86.06 89 GLU A N 1
ATOM 662 C CA . GLU A 1 89 ? -13.070 -3.076 2.385 1.00 86.06 89 GLU A CA 1
ATOM 663 C C . GLU A 1 89 ? -11.787 -3.215 1.581 1.00 86.06 89 GLU A C 1
ATOM 665 O O . GLU A 1 89 ? -11.054 -4.186 1.770 1.00 86.06 89 GLU A O 1
ATOM 670 N N . VAL A 1 90 ? -11.525 -2.291 0.656 1.00 90.75 90 VAL A N 1
ATOM 671 C CA . VAL A 1 90 ? -10.478 -2.457 -0.354 1.00 90.75 90 VAL A CA 1
ATOM 672 C C . VAL A 1 90 ? -9.711 -1.162 -0.588 1.00 90.75 90 VAL A C 1
ATOM 674 O O . VAL A 1 90 ? -10.263 -0.062 -0.553 1.00 90.75 90 VAL A O 1
ATOM 677 N N . VAL A 1 91 ? -8.422 -1.307 -0.872 1.00 92.75 91 VAL A N 1
ATOM 678 C CA . VAL A 1 91 ? -7.513 -0.217 -1.228 1.00 92.75 91 VAL A CA 1
ATOM 679 C C . VAL A 1 91 ? -6.649 -0.628 -2.411 1.00 92.75 91 VAL A C 1
ATOM 681 O O . VAL A 1 91 ? -6.378 -1.812 -2.616 1.00 92.75 91 VAL A O 1
ATOM 684 N N . CYS A 1 92 ? -6.215 0.354 -3.195 1.00 93.75 92 CYS A N 1
ATOM 685 C CA . CYS A 1 92 ? -5.251 0.117 -4.253 1.00 93.75 92 CYS A CA 1
ATOM 686 C C . CYS A 1 92 ? -3.829 -0.020 -3.685 1.00 93.75 92 CYS A C 1
ATOM 688 O O . CYS A 1 92 ? -3.373 0.856 -2.953 1.00 93.75 92 CYS A O 1
ATOM 690 N N . THR A 1 93 ? -3.108 -1.085 -4.034 1.00 93.50 93 THR A N 1
ATOM 691 C CA . THR A 1 93 ? -1.674 -1.237 -3.715 1.00 93.50 93 THR A CA 1
ATOM 692 C C . THR A 1 93 ? -0.912 -1.713 -4.946 1.00 93.50 93 THR A C 1
ATOM 694 O O . THR A 1 93 ? -1.526 -2.182 -5.905 1.00 93.50 93 THR A O 1
ATOM 697 N N . GLY A 1 94 ? 0.410 -1.551 -4.982 1.00 93.56 94 GLY A N 1
ATOM 698 C CA . GLY A 1 94 ? 1.174 -1.904 -6.174 1.00 93.56 94 GLY A CA 1
ATOM 699 C C . GLY A 1 94 ? 2.564 -1.295 -6.254 1.00 93.56 94 GLY A C 1
ATOM 700 O O . GLY A 1 94 ? 3.135 -0.835 -5.265 1.00 93.56 94 GLY A O 1
ATOM 701 N N . ASN A 1 95 ? 3.095 -1.288 -7.470 1.00 92.75 95 ASN A N 1
ATOM 702 C CA . ASN A 1 95 ? 4.362 -0.673 -7.819 1.00 92.75 95 ASN A CA 1
ATOM 703 C C . ASN A 1 95 ? 4.154 0.274 -9.001 1.00 92.75 95 ASN A C 1
ATOM 705 O O . ASN A 1 95 ? 3.900 -0.163 -10.124 1.00 92.75 95 ASN A O 1
ATOM 709 N N . GLU A 1 96 ? 4.308 1.572 -8.751 1.00 90.69 96 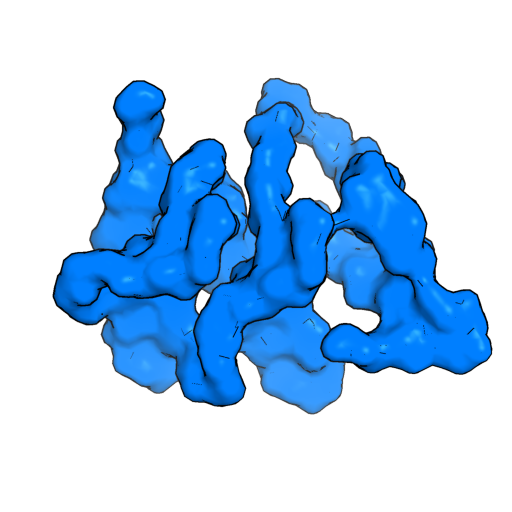GLU A N 1
ATOM 710 C CA . GLU A 1 96 ? 4.165 2.584 -9.799 1.00 90.69 96 GLU A CA 1
ATOM 711 C C . GLU A 1 96 ? 5.318 2.543 -10.810 1.00 90.69 96 GLU A C 1
ATOM 713 O O . GLU A 1 96 ? 5.119 2.805 -11.990 1.00 90.69 96 GLU A O 1
ATOM 718 N N . PHE A 1 97 ? 6.520 2.164 -10.370 1.00 87.25 97 PHE A N 1
ATOM 719 C CA . PHE A 1 97 ? 7.727 2.127 -11.199 1.00 87.25 97 PHE A CA 1
ATOM 720 C C . PHE A 1 97 ? 7.726 0.957 -12.185 1.00 87.25 97 PHE A C 1
ATOM 722 O O . PHE A 1 97 ? 8.516 0.937 -13.125 1.00 87.25 97 PHE A O 1
ATOM 729 N N . GLN A 1 98 ? 6.862 -0.031 -11.956 1.00 89.69 98 GLN A N 1
ATOM 730 C CA . GLN A 1 98 ? 6.649 -1.175 -12.840 1.00 89.69 98 GLN A CA 1
ATOM 731 C C . GLN A 1 98 ? 5.223 -1.216 -13.414 1.00 89.69 98 GLN A C 1
ATOM 733 O O . GLN A 1 98 ? 4.854 -2.215 -14.027 1.00 89.69 98 GLN A O 1
ATOM 738 N N . ASP A 1 99 ? 4.443 -0.151 -13.207 1.00 90.62 99 ASP A N 1
ATOM 739 C CA . ASP A 1 99 ? 3.067 0.029 -13.683 1.00 90.62 99 ASP A CA 1
ATOM 740 C C . ASP A 1 99 ? 2.149 -1.183 -13.440 1.00 90.62 99 ASP A C 1
ATOM 742 O O . ASP A 1 99 ? 1.485 -1.700 -14.341 1.00 90.62 99 ASP A O 1
ATOM 746 N N . TRP A 1 100 ? 2.115 -1.671 -12.199 1.00 93.25 100 TRP A N 1
ATOM 747 C CA . TRP A 1 100 ? 1.158 -2.703 -11.808 1.00 93.25 100 TRP A CA 1
ATOM 748 C C . TRP A 1 100 ? 0.534 -2.428 -10.450 1.00 93.25 100 TRP A C 1
ATOM 750 O O . TRP A 1 100 ? 1.204 -2.055 -9.487 1.00 93.25 100 TRP A O 1
ATOM 760 N N . PHE A 1 101 ? -0.774 -2.664 -10.373 1.00 94.88 101 PHE A N 1
ATOM 761 C CA . PHE A 1 101 ? -1.581 -2.426 -9.184 1.00 94.88 101 PHE A CA 1
ATOM 762 C C . PHE A 1 101 ? -2.573 -3.563 -8.953 1.00 94.88 101 PHE A C 1
ATOM 764 O O . PHE A 1 101 ? -2.957 -4.270 -9.883 1.00 94.88 101 PHE A O 1
ATOM 771 N N . TYR A 1 102 ? -3.008 -3.713 -7.709 1.00 94.44 102 TYR A N 1
ATOM 772 C CA . TYR A 1 102 ? -4.002 -4.682 -7.272 1.00 94.44 102 TYR A CA 1
ATOM 773 C C . TYR A 1 102 ? -5.017 -4.025 -6.346 1.00 94.44 102 TYR A C 1
ATOM 775 O O . TYR A 1 102 ? -4.703 -3.090 -5.605 1.00 94.44 102 TYR A O 1
ATOM 783 N N . LEU A 1 103 ? -6.227 -4.580 -6.343 1.00 93.50 103 LEU A N 1
ATOM 784 C CA . LEU A 1 103 ? -7.131 -4.388 -5.223 1.00 93.50 103 LEU A CA 1
ATOM 785 C C . LEU A 1 103 ? -6.666 -5.279 -4.076 1.00 93.50 103 LEU A C 1
ATOM 787 O O . LEU A 1 103 ? -6.557 -6.501 -4.214 1.00 93.50 103 LEU A O 1
ATOM 791 N N . THR A 1 104 ? -6.406 -4.647 -2.943 1.00 93.44 104 THR A N 1
ATOM 792 C CA . THR A 1 104 ? -5.983 -5.309 -1.718 1.00 93.44 104 THR A CA 1
ATOM 793 C C . THR A 1 104 ? -7.082 -5.159 -0.690 1.00 93.44 104 THR A C 1
ATOM 795 O O . THR A 1 104 ? -7.510 -4.049 -0.363 1.00 93.44 104 THR A O 1
ATOM 798 N N . ARG A 1 105 ? -7.560 -6.291 -0.177 1.00 91.88 105 ARG A N 1
ATOM 799 C CA . ARG A 1 105 ? -8.583 -6.309 0.860 1.00 91.88 105 ARG A CA 1
ATOM 800 C C . ARG A 1 105 ? -7.972 -5.842 2.170 1.00 91.88 105 ARG A C 1
ATOM 802 O O . ARG A 1 105 ? -6.986 -6.400 2.643 1.00 91.88 105 ARG A O 1
ATOM 809 N N . ILE A 1 106 ? -8.590 -4.845 2.782 1.00 90.25 106 ILE A N 1
ATOM 810 C CA . ILE A 1 106 ? -8.103 -4.220 4.004 1.00 90.25 106 ILE A CA 1
ATOM 811 C C . ILE A 1 106 ? -8.138 -5.211 5.165 1.00 90.25 106 ILE A C 1
ATOM 813 O O . ILE A 1 106 ? -7.231 -5.173 5.981 1.00 90.25 106 ILE A O 1
ATOM 817 N N . SER A 1 107 ? -9.117 -6.119 5.254 1.00 87.94 107 SER A N 1
ATOM 818 C CA . SER A 1 107 ? -9.290 -7.022 6.409 1.00 87.94 107 SER A CA 1
ATOM 819 C C . SER A 1 107 ? -8.207 -8.096 6.566 1.00 87.94 107 SER A C 1
ATOM 821 O O . SER A 1 107 ? -7.948 -8.540 7.685 1.00 87.94 107 SER A O 1
ATOM 823 N N . ASP A 1 108 ? -7.520 -8.487 5.497 1.00 87.69 108 ASP A N 1
ATOM 824 C CA . ASP A 1 108 ? -6.484 -9.524 5.547 1.00 87.69 108 ASP A CA 1
ATOM 825 C C . ASP A 1 108 ? -5.238 -9.211 4.708 1.00 87.69 108 ASP A C 1
ATOM 827 O O . ASP A 1 108 ? -4.242 -9.930 4.795 1.00 87.69 108 ASP A O 1
ATOM 831 N N . GLY A 1 109 ? -5.232 -8.117 3.947 1.00 90.31 109 GLY A N 1
ATOM 832 C CA . GLY A 1 109 ? -4.149 -7.742 3.040 1.00 90.31 109 GLY A CA 1
ATOM 833 C C . GLY A 1 109 ? -4.050 -8.638 1.803 1.00 90.31 109 GLY A C 1
ATOM 834 O O . GLY A 1 109 ? -3.014 -8.629 1.138 1.00 90.31 109 GLY A O 1
ATOM 835 N N . LYS A 1 110 ? -5.072 -9.449 1.495 1.00 91.75 110 LYS A N 1
ATOM 836 C CA . LYS A 1 110 ? -5.056 -10.321 0.318 1.00 91.75 110 LYS A CA 1
ATOM 837 C C . LYS A 1 110 ? -5.316 -9.503 -0.947 1.00 91.75 110 LYS A C 1
ATOM 839 O O . LYS A 1 110 ? -6.301 -8.769 -1.025 1.00 91.75 110 LYS A O 1
ATOM 844 N N . LYS A 1 111 ? -4.457 -9.685 -1.950 1.00 92.31 111 LYS A N 1
ATOM 845 C CA . LYS A 1 111 ? -4.641 -9.162 -3.311 1.00 92.31 111 LYS A CA 1
ATOM 846 C C . LYS A 1 111 ? -5.605 -10.055 -4.082 1.00 92.31 111 LYS A C 1
ATOM 848 O O . LYS A 1 111 ? -5.538 -11.281 -3.950 1.00 92.31 111 LYS A O 1
ATOM 853 N N . PHE A 1 112 ? -6.475 -9.474 -4.893 1.00 86.00 112 PHE A N 1
ATOM 854 C CA . PHE A 1 112 ? -7.392 -10.242 -5.732 1.00 86.00 112 PHE A CA 1
ATOM 855 C C . PHE A 1 112 ? -7.577 -9.599 -7.108 1.00 86.00 112 PHE A C 1
ATOM 857 O O . PHE A 1 112 ? -7.454 -8.385 -7.267 1.00 86.00 112 PHE A O 1
ATOM 864 N N . GLY A 1 113 ? -7.880 -10.449 -8.091 1.00 84.69 113 GLY A N 1
ATOM 865 C CA . GLY A 1 113 ? -7.946 -10.074 -9.502 1.00 84.69 113 GLY A CA 1
ATOM 866 C C . GLY A 1 113 ? -6.579 -10.015 -10.187 1.00 84.69 113 GLY A C 1
ATOM 867 O O . GLY A 1 113 ? -5.543 -10.336 -9.597 1.00 84.69 113 GLY A O 1
ATOM 868 N N . ASP A 1 114 ? -6.609 -9.615 -11.455 1.00 89.62 114 ASP 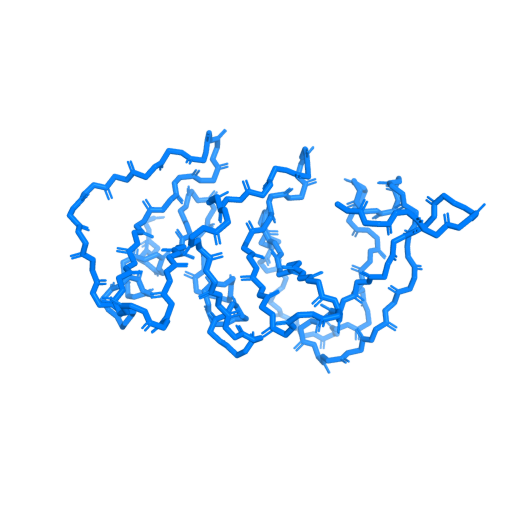A N 1
ATOM 869 C CA . ASP A 1 114 ? -5.422 -9.421 -12.284 1.00 89.62 114 ASP A CA 1
ATOM 870 C C . ASP A 1 114 ? -4.728 -8.087 -11.991 1.00 89.62 114 ASP A C 1
ATOM 872 O O . ASP A 1 114 ? -5.249 -7.227 -11.278 1.00 89.62 114 ASP A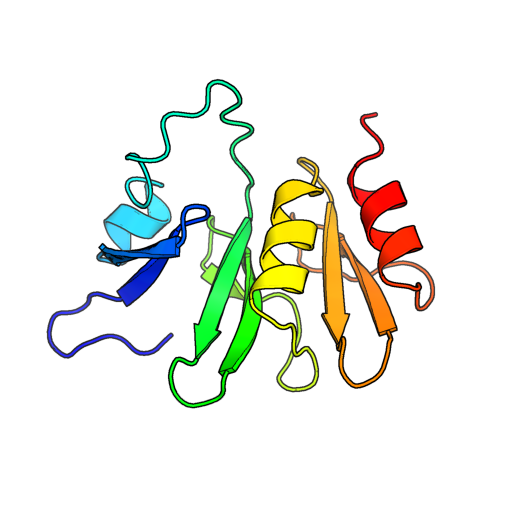 O 1
ATOM 876 N N . ARG A 1 115 ? -3.537 -7.905 -12.574 1.00 93.69 115 ARG A N 1
ATOM 877 C CA . ARG A 1 115 ? -2.837 -6.616 -12.548 1.00 93.69 115 ARG A CA 1
ATOM 878 C C . ARG A 1 115 ? -3.683 -5.552 -13.237 1.00 93.69 115 ARG A C 1
ATOM 880 O O . ARG A 1 115 ? -4.138 -5.735 -14.364 1.00 93.69 115 ARG A O 1
ATOM 887 N N . LEU A 1 116 ? -3.842 -4.424 -12.564 1.00 93.94 116 LEU A N 1
ATOM 888 C CA . LEU A 1 116 ? -4.593 -3.269 -13.031 1.00 93.94 116 LEU A CA 1
ATOM 889 C C . LEU A 1 116 ? -3.648 -2.105 -13.321 1.00 93.94 116 LEU A C 1
ATOM 891 O O . LEU A 1 116 ? -2.605 -1.966 -12.683 1.00 93.94 116 LEU A O 1
ATOM 895 N N . SER A 1 117 ? -4.079 -1.210 -14.210 1.00 94.62 117 SER A N 1
ATOM 896 C CA . SER A 1 117 ? -3.535 0.147 -14.239 1.00 94.62 117 SER A CA 1
ATOM 897 C C . SER A 1 117 ? -3.982 0.916 -12.998 1.00 94.62 117 SER A C 1
ATOM 899 O O . SER A 1 117 ? -5.071 0.671 -12.460 1.00 94.62 117 SER A O 1
ATOM 901 N N . PHE A 1 118 ? -3.189 1.903 -12.581 1.00 94.50 118 PHE A N 1
ATOM 902 C CA . PHE A 1 118 ? -3.493 2.690 -11.386 1.00 94.50 118 PHE A CA 1
ATOM 903 C C . PHE A 1 118 ? -4.896 3.310 -11.427 1.00 94.50 118 PHE A C 1
ATOM 905 O O . PHE A 1 118 ? -5.690 3.165 -10.501 1.00 94.50 118 PHE A O 1
ATOM 912 N N . LYS A 1 119 ? -5.253 3.919 -12.563 1.00 94.38 119 LYS A N 1
ATOM 913 C CA . LYS A 1 119 ? -6.567 4.542 -12.775 1.00 94.38 119 LYS A CA 1
ATOM 914 C C . LYS A 1 119 ? -7.720 3.550 -12.608 1.00 94.38 119 LYS A C 1
ATOM 916 O O . LYS A 1 119 ? -8.752 3.892 -12.032 1.00 94.38 119 LYS A O 1
ATOM 921 N N . THR A 1 120 ? -7.558 2.328 -13.113 1.00 93.69 120 THR A N 1
ATOM 922 C CA . THR A 1 120 ? -8.585 1.283 -12.994 1.00 93.69 120 THR A CA 1
ATOM 923 C C . THR A 1 120 ? -8.724 0.832 -11.548 1.00 93.69 120 THR A C 1
ATOM 925 O O . THR A 1 120 ? -9.841 0.705 -11.052 1.00 93.69 120 THR A O 1
ATOM 928 N N . CYS A 1 121 ? -7.595 0.660 -10.866 1.00 94.12 121 CYS A N 1
ATOM 929 C CA . CYS A 1 121 ? -7.534 0.281 -9.464 1.00 94.12 121 CYS A CA 1
ATOM 930 C C . CYS A 1 121 ? -8.248 1.301 -8.559 1.00 94.12 121 CYS A C 1
ATOM 932 O O . CYS A 1 121 ? -9.135 0.911 -7.803 1.00 94.12 121 CYS A O 1
ATOM 934 N N . LEU A 1 122 ? -7.969 2.604 -8.721 1.00 92.56 122 LEU A N 1
ATOM 935 C CA . LEU A 1 122 ? -8.655 3.677 -7.981 1.00 92.56 122 LEU A CA 1
ATOM 936 C C . LEU A 1 122 ? -10.166 3.699 -8.235 1.00 92.56 122 LEU A C 1
ATOM 938 O O . LEU A 1 122 ? -10.959 3.897 -7.317 1.00 92.56 122 LEU A O 1
ATOM 942 N N . ARG A 1 123 ? -10.581 3.506 -9.494 1.00 91.38 123 ARG A N 1
ATOM 943 C CA . ARG A 1 123 ? -12.006 3.482 -9.845 1.00 91.38 123 ARG A CA 1
ATOM 944 C C . ARG A 1 123 ? -12.725 2.353 -9.116 1.00 91.38 123 ARG A C 1
ATOM 946 O O . ARG A 1 123 ? -13.817 2.570 -8.608 1.00 91.38 123 ARG A O 1
ATOM 953 N N . LEU A 1 124 ? -12.117 1.169 -9.075 1.00 89.75 124 LEU A N 1
ATOM 954 C CA . LEU A 1 124 ? -12.713 0.003 -8.433 1.00 89.75 124 LEU A CA 1
ATOM 955 C C . LEU A 1 124 ? -12.697 0.120 -6.904 1.00 89.75 124 LEU A C 1
ATOM 957 O O . LEU A 1 124 ? -13.696 -0.236 -6.283 1.00 89.75 124 LEU A O 1
ATOM 961 N N . SER A 1 125 ? -11.636 0.673 -6.303 1.00 87.00 125 SER A N 1
ATOM 962 C CA . SER A 1 125 ? -11.542 0.841 -4.845 1.00 87.00 125 SER A CA 1
ATOM 963 C C . SER A 1 125 ? -12.539 1.854 -4.281 1.00 87.00 125 SER A C 1
ATOM 965 O O . SER A 1 125 ? -12.938 1.729 -3.127 1.00 87.00 125 SER A O 1
ATOM 967 N N . ASN A 1 126 ? -12.968 2.815 -5.105 1.00 82.50 126 ASN A N 1
ATOM 968 C CA . ASN A 1 126 ? -13.934 3.857 -4.753 1.00 82.50 126 ASN A CA 1
ATOM 969 C C . ASN A 1 126 ? -15.383 3.502 -5.151 1.00 82.50 126 ASN A C 1
ATOM 971 O O . ASN A 1 126 ? -16.285 4.337 -5.068 1.00 82.50 126 ASN A O 1
ATOM 975 N N . THR A 1 127 ? -15.643 2.275 -5.612 1.00 66.88 127 THR A N 1
ATOM 976 C CA . THR A 1 127 ? -17.019 1.854 -5.904 1.00 66.88 127 THR A CA 1
ATOM 977 C C . THR A 1 127 ? -17.726 1.622 -4.572 1.00 66.88 127 THR A C 1
ATOM 979 O O . THR A 1 127 ? -17.590 0.560 -3.974 1.00 66.88 127 THR A O 1
ATOM 982 N N . ARG A 1 128 ? -18.432 2.643 -4.072 1.00 50.66 128 ARG A N 1
ATOM 983 C CA . ARG A 1 128 ? -19.325 2.509 -2.916 1.00 50.66 128 ARG A CA 1
ATOM 984 C C . ARG A 1 128 ? -20.394 1.469 -3.266 1.00 50.66 128 ARG A C 1
ATOM 986 O O . ARG A 1 128 ? -21.238 1.749 -4.117 1.00 50.66 128 ARG A O 1
ATOM 993 N N . GLN A 1 129 ? -20.310 0.285 -2.669 1.00 41.00 129 GLN A N 1
ATOM 994 C CA . GLN A 1 129 ? -21.479 -0.571 -2.470 1.00 41.00 129 GLN A CA 1
ATOM 995 C C . GLN A 1 129 ? -22.136 -0.171 -1.154 1.00 41.00 129 GLN A C 1
ATOM 997 O O . GLN A 1 129 ? -21.379 0.149 -0.207 1.00 41.00 129 GLN A O 1
#

Radius of gyration: 14.06 Å; chains: 1; bounding box: 37×30×36 Å